Protein AF-A0A924SZD3-F1 (afdb_monomer)

Foldseek 3Di:
DWDDDPNDIFDWDKDKDWDFDPDPPPTDIDIDIDIDGPDDVNNVVVVVVPD

pLDDT: mean 87.97, std 13.06, range [57.09, 98.25]

Mean predicted aligned error: 5.85 Å

Solvent-accessible surface area (backbone atoms only — not comparable to full-atom values): 3232 Å² total; per-residue (Å²): 92,77,46,80,57,96,88,41,81,36,38,32,48,75,48,79,45,76,42,86,51,97,51,82,99,70,52,70,64,51,71,48,78,47,78,40,58,66,45,70,69,31,40,53,53,54,54,72,72,51,131

Radius of gyration: 15.66 Å; Cα contacts (8 Å, |Δi|>4): 69; chains: 1; bounding box: 33×21×41 Å

Secondary structure (DSSP, 8-state):
-EEEETTEEEEEEEEEEEE----SSS-PPEEEEEEEESSHHHHHHHHHH--

Nearest PDB structures (foldseek):
  3bzw-assembly3_F  TM=4.794E-01  e=6.549E+00  Bacteroides thetaiotaomicron VPI-5482
  3bzw-assembly1_A  TM=3.867E-01  e=4.216E+00  Bacteroides thetaiotaomicron VPI-5482
  8ieq-assembly1_C  TM=2.705E-01  e=1.982E+00  Homo sapiens

Structure (mmCIF, N/CA/C/O backbone):
data_AF-A0A924SZD3-F1
#
_entry.id   AF-A0A924SZD3-F1
#
loop_
_atom_site.group_PDB
_atom_site.id
_atom_site.type_symbol
_atom_site.label_atom_id
_atom_site.label_alt_id
_atom_site.label_comp_id
_atom_site.label_asym_id
_atom_site.label_entity_id
_atom_site.label_seq_id
_atom_site.pdbx_PDB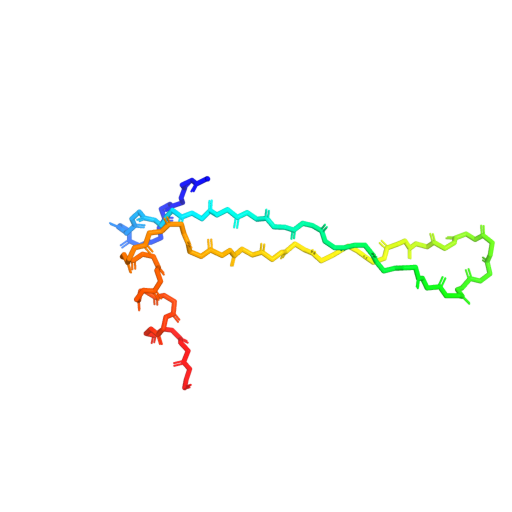_ins_code
_atom_site.Cartn_x
_atom_site.Cartn_y
_atom_site.Cartn_z
_atom_site.occupancy
_atom_site.B_iso_or_equiv
_atom_site.auth_seq_id
_atom_site.auth_comp_id
_atom_site.auth_asym_id
_atom_site.auth_atom_id
_atom_site.pdbx_PDB_model_num
ATOM 1 N N . MET A 1 1 ? 4.501 8.601 -3.419 1.00 95.25 1 MET A N 1
ATOM 2 C CA . MET A 1 1 ? 5.467 7.723 -2.727 1.00 95.25 1 MET A CA 1
ATOM 3 C C . MET A 1 1 ? 5.996 6.715 -3.730 1.00 95.25 1 MET A C 1
ATOM 5 O O . MET A 1 1 ? 5.266 6.387 -4.659 1.00 95.25 1 MET A O 1
ATOM 9 N N . GLU A 1 2 ? 7.237 6.263 -3.568 1.00 96.56 2 GLU A N 1
ATOM 10 C CA . GLU A 1 2 ? 7.857 5.246 -4.427 1.00 96.56 2 GLU A CA 1
ATOM 11 C C . GLU A 1 2 ? 8.343 4.077 -3.559 1.00 96.56 2 GLU A C 1
ATOM 13 O O . GLU A 1 2 ? 8.931 4.307 -2.503 1.00 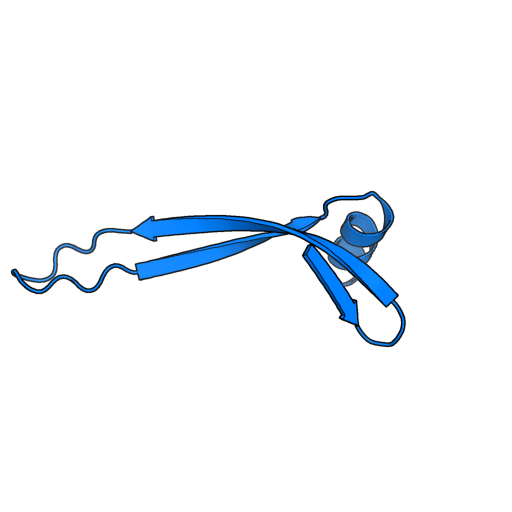96.56 2 GLU A O 1
ATOM 18 N N . TYR A 1 3 ? 8.073 2.844 -3.991 1.00 95.31 3 TYR A N 1
ATOM 19 C CA . TYR A 1 3 ? 8.457 1.606 -3.308 1.00 95.31 3 TYR A CA 1
ATOM 20 C C . TYR A 1 3 ? 9.185 0.676 -4.279 1.00 95.31 3 TYR A C 1
ATOM 22 O O . TYR A 1 3 ? 8.751 0.537 -5.419 1.00 95.31 3 TYR A O 1
ATOM 30 N N . ASP A 1 4 ? 10.254 0.016 -3.833 1.00 95.56 4 ASP A N 1
ATOM 31 C CA . ASP A 1 4 ? 10.876 -1.079 -4.583 1.00 95.56 4 ASP A CA 1
ATOM 32 C C . ASP A 1 4 ? 10.269 -2.416 -4.151 1.00 95.56 4 ASP A C 1
ATOM 3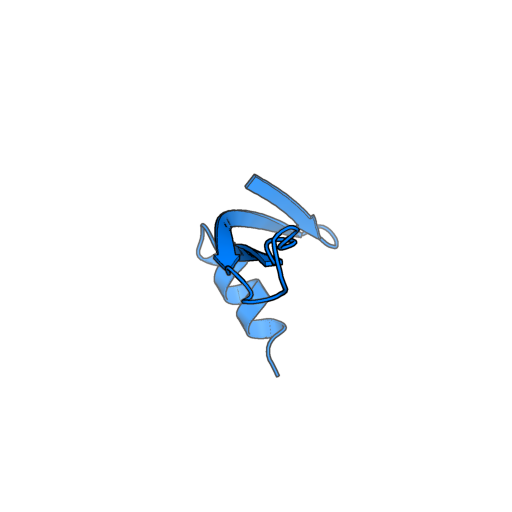4 O O . ASP A 1 4 ? 10.236 -2.738 -2.961 1.00 95.56 4 ASP A O 1
ATOM 38 N N . LEU A 1 5 ? 9.775 -3.187 -5.118 1.00 91.25 5 LEU A N 1
ATOM 39 C CA . LEU A 1 5 ? 9.234 -4.518 -4.892 1.00 91.25 5 LEU A CA 1
ATOM 40 C C . LEU A 1 5 ? 9.803 -5.489 -5.923 1.00 91.25 5 LEU A C 1
ATOM 42 O O . LEU A 1 5 ? 9.361 -5.538 -7.069 1.00 91.25 5 LEU A O 1
ATOM 46 N N . GLY A 1 6 ? 10.803 -6.269 -5.511 1.00 89.75 6 GLY A N 1
ATOM 47 C CA . GLY A 1 6 ? 11.421 -7.277 -6.375 1.00 89.75 6 GLY A CA 1
ATOM 48 C C . GLY A 1 6 ? 12.104 -6.681 -7.611 1.00 89.75 6 GLY A C 1
ATOM 49 O O . GLY A 1 6 ? 12.083 -7.306 -8.667 1.00 89.75 6 GLY A O 1
ATOM 50 N N . GLY A 1 7 ? 12.677 -5.476 -7.496 1.00 93.12 7 GLY A N 1
ATOM 51 C CA . GLY A 1 7 ? 13.299 -4.757 -8.613 1.00 93.12 7 GLY A CA 1
ATOM 52 C C . GLY A 1 7 ? 12.321 -3.962 -9.485 1.00 93.12 7 GLY A C 1
ATOM 53 O O . GLY A 1 7 ? 12.723 -3.412 -10.511 1.00 93.12 7 GLY A O 1
ATOM 54 N N . HIS A 1 8 ? 11.046 -3.890 -9.097 1.00 92.88 8 HIS A N 1
ATOM 55 C CA . HIS A 1 8 ? 10.058 -3.011 -9.710 1.00 92.88 8 HIS A CA 1
ATOM 56 C C . HIS A 1 8 ? 9.814 -1.788 -8.828 1.00 92.88 8 HIS A C 1
ATOM 58 O O . HIS A 1 8 ? 9.454 -1.922 -7.660 1.00 92.88 8 HIS A O 1
ATOM 64 N N . THR A 1 9 ? 9.945 -0.590 -9.398 1.00 97.06 9 THR A N 1
ATOM 65 C CA . THR A 1 9 ? 9.583 0.651 -8.706 1.00 97.06 9 THR A CA 1
ATOM 66 C C . THR A 1 9 ? 8.096 0.940 -8.886 1.00 97.06 9 THR A C 1
ATOM 68 O O . THR A 1 9 ? 7.645 1.223 -9.993 1.00 97.06 9 THR A O 1
ATOM 71 N N . LEU A 1 10 ? 7.340 0.896 -7.793 1.00 97.44 10 LEU A N 1
ATOM 72 C CA . LEU A 1 10 ? 5.918 1.219 -7.751 1.00 97.44 10 LEU A CA 1
ATOM 73 C C . LEU A 1 10 ?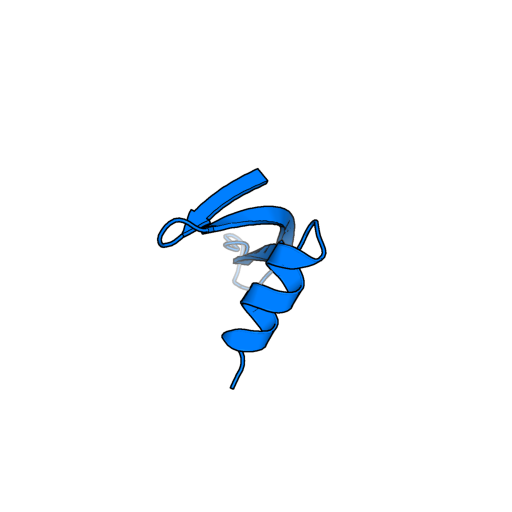 5.711 2.632 -7.225 1.00 97.44 10 LEU A C 1
ATOM 75 O O . LEU A 1 10 ? 6.169 2.979 -6.135 1.00 97.44 10 LEU A O 1
ATOM 79 N N . LYS A 1 11 ? 4.965 3.436 -7.977 1.00 98.12 11 LYS A N 1
ATOM 80 C CA . LYS A 1 11 ? 4.545 4.778 -7.587 1.00 98.12 11 LYS A CA 1
ATOM 81 C C . LYS A 1 11 ? 3.113 4.726 -7.093 1.00 98.12 11 LYS A C 1
ATOM 83 O O . LYS A 1 11 ? 2.209 4.299 -7.808 1.00 98.12 11 LYS A O 1
ATOM 88 N N . VAL A 1 12 ? 2.900 5.197 -5.871 1.00 97.69 12 VAL A N 1
ATOM 89 C CA . VAL A 1 12 ? 1.580 5.209 -5.235 1.00 97.69 12 VAL A CA 1
ATOM 90 C C . VAL A 1 12 ? 1.310 6.524 -4.523 1.00 97.69 12 VAL A C 1
ATOM 92 O O . VAL A 1 12 ? 2.227 7.213 -4.064 1.00 97.69 12 VAL A O 1
ATOM 95 N N . PHE A 1 13 ? 0.036 6.860 -4.389 1.00 97.75 13 PHE A N 1
ATOM 96 C CA . PHE A 1 13 ? -0.439 7.825 -3.404 1.00 97.75 13 PHE A CA 1
ATOM 97 C C . PHE A 1 13 ? -1.367 7.103 -2.433 1.00 97.75 13 PHE A C 1
ATOM 99 O O . PHE A 1 13 ? -1.967 6.092 -2.800 1.00 97.75 13 PHE A O 1
ATOM 106 N N . SER A 1 14 ? -1.467 7.589 -1.199 1.00 96.94 14 SER A N 1
ATOM 107 C CA . SER A 1 14 ? -2.336 6.976 -0.202 1.00 96.94 14 SER A CA 1
ATOM 108 C C . SER A 1 14 ? -3.436 7.911 0.272 1.00 96.94 14 SER A C 1
ATOM 110 O O . SER A 1 14 ? -3.351 9.135 0.161 1.00 96.94 14 SER A O 1
ATOM 112 N N . MET A 1 15 ? -4.496 7.298 0.782 1.00 97.25 15 MET A N 1
ATOM 113 C CA . MET A 1 15 ? -5.586 7.954 1.484 1.00 97.25 15 MET A CA 1
ATOM 114 C C . MET A 1 15 ? -5.772 7.266 2.830 1.00 97.25 15 MET A C 1
ATOM 116 O O . MET A 1 15 ? -5.945 6.049 2.883 1.00 97.25 15 MET A O 1
ATOM 120 N N . VAL A 1 16 ? -5.788 8.047 3.909 1.00 95.62 16 VAL A N 1
ATOM 121 C CA . VAL A 1 16 ? -6.098 7.558 5.256 1.00 95.62 16 VAL A CA 1
ATOM 122 C C . VAL A 1 16 ? -7.566 7.852 5.560 1.00 95.62 16 VAL A C 1
ATOM 124 O O . VAL A 1 16 ? -7.981 9.008 5.566 1.00 95.62 16 VAL A O 1
ATOM 127 N N . SER A 1 17 ? -8.349 6.802 5.800 1.00 93.69 17 SER A N 1
ATOM 128 C CA . SER A 1 17 ? -9.756 6.875 6.209 1.00 93.69 17 SER A CA 1
ATOM 129 C C . SER A 1 17 ? -9.885 6.537 7.687 1.00 93.69 17 SER A C 1
ATOM 131 O O . SER A 1 17 ? -9.335 5.532 8.130 1.00 93.69 17 SER A O 1
ATOM 133 N N . THR A 1 18 ? -10.637 7.338 8.436 1.00 90.12 18 THR A N 1
ATOM 134 C CA . THR A 1 18 ? -10.867 7.134 9.871 1.00 90.12 18 THR A CA 1
ATOM 135 C C . THR A 1 18 ? -12.327 6.770 10.113 1.00 90.12 18 THR A C 1
ATOM 137 O O . THR A 1 18 ? -13.224 7.496 9.687 1.00 90.12 18 THR A O 1
ATOM 140 N N . PHE A 1 19 ? -12.571 5.665 10.813 1.00 86.50 19 PHE A N 1
ATOM 141 C CA . PHE A 1 19 ? -13.899 5.186 11.175 1.00 86.50 19 PHE A CA 1
ATOM 142 C C . PHE A 1 19 ? -14.096 5.326 12.684 1.00 86.50 19 PHE A C 1
ATOM 144 O O . PHE A 1 19 ?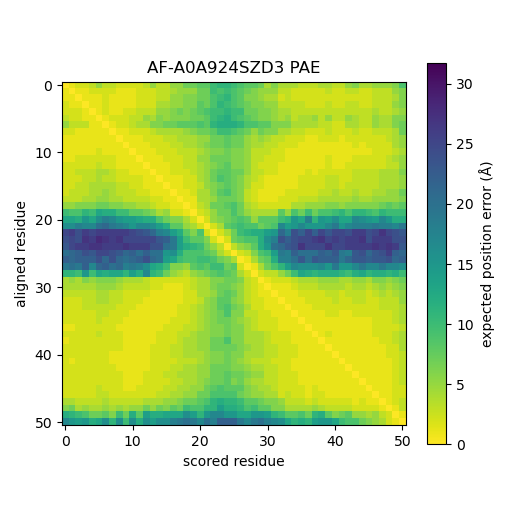 -13.383 4.708 13.478 1.00 86.50 19 PHE A O 1
ATOM 151 N N . GLY A 1 20 ? -15.082 6.134 13.075 1.00 77.50 20 GLY A N 1
ATOM 152 C CA . GLY A 1 20 ? -15.539 6.190 14.459 1.00 77.50 20 GLY A CA 1
ATOM 153 C C . GLY A 1 20 ? -16.296 4.912 14.808 1.00 77.50 20 GLY A C 1
ATOM 154 O O . GLY A 1 20 ? -17.207 4.513 14.082 1.00 77.50 20 GLY A O 1
ATOM 155 N N . THR A 1 21 ? -15.932 4.268 15.913 1.00 69.88 21 THR A N 1
ATOM 156 C CA . THR A 1 21 ? -16.690 3.143 16.471 1.00 69.88 21 THR A CA 1
ATOM 157 C C . THR A 1 21 ? -17.437 3.625 17.712 1.00 69.88 21 THR A C 1
ATOM 159 O O . THR A 1 21 ? -16.909 4.409 18.497 1.00 69.88 21 THR A O 1
ATOM 162 N N . ALA A 1 22 ? -18.688 3.197 17.895 1.00 69.06 22 ALA A N 1
ATOM 163 C CA . ALA A 1 22 ? -19.493 3.558 19.064 1.00 69.06 22 ALA A CA 1
ATOM 164 C C . ALA A 1 22 ? -19.133 2.695 20.293 1.00 69.06 22 ALA A C 1
ATOM 166 O O . ALA A 1 22 ? -20.018 2.124 20.925 1.00 69.06 22 ALA A O 1
ATOM 167 N N . LEU A 1 23 ? -17.839 2.544 20.602 1.00 59.75 23 LEU A N 1
ATOM 168 C CA . LEU A 1 23 ? -17.401 1.991 21.884 1.00 59.75 23 LEU A CA 1
ATOM 169 C C . LEU A 1 23 ? -17.250 3.141 22.891 1.00 59.75 23 LEU A C 1
ATOM 171 O O . LEU A 1 23 ? -16.512 4.091 22.641 1.00 59.75 23 LEU A O 1
ATOM 175 N N . ASP A 1 24 ? -18.001 3.047 23.992 1.00 59.34 24 ASP A N 1
ATOM 176 C CA . ASP A 1 24 ? -18.060 3.962 25.142 1.00 59.34 24 ASP A CA 1
ATOM 177 C C . ASP A 1 24 ? -16.805 4.817 25.362 1.00 59.34 24 ASP A C 1
ATOM 179 O O . ASP A 1 24 ? -15.771 4.272 25.721 1.00 59.34 24 ASP A O 1
ATOM 183 N N . ILE A 1 25 ? -16.942 6.147 25.224 1.00 58.34 25 ILE A N 1
ATOM 184 C CA . ILE A 1 25 ? -16.127 7.271 25.761 1.00 58.34 25 ILE A CA 1
ATOM 185 C C . ILE A 1 25 ? -14.593 7.257 25.494 1.00 58.34 25 ILE A C 1
ATOM 187 O O . ILE A 1 25 ? -13.977 8.321 25.481 1.00 58.34 25 ILE A O 1
ATOM 191 N N . THR A 1 26 ? -13.967 6.122 25.180 1.00 57.09 26 THR A N 1
ATOM 192 C CA . THR A 1 26 ? -12.536 5.926 24.897 1.00 57.09 26 THR A CA 1
ATOM 193 C C . THR A 1 26 ? -12.291 5.439 23.466 1.00 57.09 26 THR A C 1
ATOM 195 O O . THR A 1 26 ? -11.308 4.744 23.228 1.00 57.09 26 THR A O 1
ATOM 198 N N . ALA A 1 27 ? -13.205 5.736 22.534 1.00 58.72 27 ALA A N 1
ATOM 199 C CA . ALA A 1 27 ? -13.224 5.193 21.177 1.00 58.72 27 ALA A CA 1
ATOM 200 C C . ALA A 1 27 ? -11.841 5.224 20.498 1.00 58.72 27 ALA A C 1
ATOM 202 O O . ALA A 1 27 ? -11.320 6.284 20.147 1.00 58.72 27 ALA A O 1
ATOM 203 N N . GLU A 1 28 ? -11.262 4.041 20.286 1.00 65.25 28 GLU A N 1
ATOM 204 C CA . GLU A 1 28 ? -10.143 3.876 19.368 1.00 65.25 28 GLU A CA 1
ATOM 205 C C . GLU A 1 28 ? -10.682 4.014 17.941 1.00 65.25 28 GLU A C 1
ATOM 207 O O . GLU A 1 28 ? -11.581 3.292 17.498 1.00 65.25 28 GLU A O 1
ATOM 212 N N . GLU A 1 29 ? -10.164 5.003 17.224 1.00 74.69 29 GLU A N 1
ATOM 213 C CA . GLU A 1 29 ? -10.523 5.240 15.835 1.00 74.69 29 GLU A CA 1
ATOM 214 C C . GLU A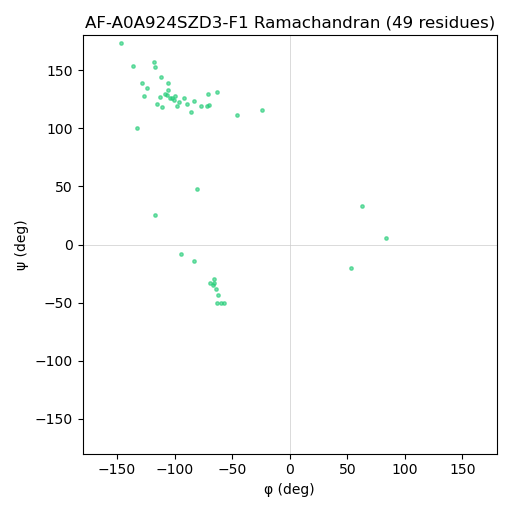 1 29 ? -9.816 4.219 14.939 1.00 74.69 29 GLU A C 1
ATOM 216 O O . GLU A 1 29 ? -8.582 4.197 14.859 1.00 74.69 29 GLU A O 1
ATOM 221 N N . LEU A 1 30 ? -10.589 3.404 14.214 1.00 85.81 30 LEU A N 1
ATOM 222 C CA . LEU A 1 30 ? -10.020 2.529 13.194 1.00 85.81 30 LEU A CA 1
ATOM 223 C C . LEU A 1 30 ? -9.541 3.399 12.032 1.00 85.81 30 LEU A C 1
ATOM 225 O O . LEU A 1 30 ? -10.338 4.090 11.397 1.00 85.81 30 LEU A O 1
ATOM 229 N N . ARG A 1 31 ? -8.245 3.346 11.728 1.00 90.06 31 ARG A N 1
ATOM 230 C CA . ARG A 1 31 ? -7.661 4.008 10.559 1.00 90.06 31 ARG A CA 1
ATOM 231 C C . ARG A 1 31 ? -7.298 2.972 9.505 1.00 90.06 31 ARG A C 1
ATOM 233 O O . ARG A 1 31 ? -6.605 2.005 9.803 1.00 90.06 31 ARG A O 1
ATOM 240 N N . VAL A 1 32 ? -7.747 3.194 8.276 1.00 94.06 32 VAL A N 1
ATOM 241 C CA . VAL A 1 32 ? -7.397 2.385 7.104 1.00 94.06 32 VAL A CA 1
ATOM 242 C C . VAL A 1 32 ? -6.626 3.261 6.133 1.00 94.06 32 VAL A C 1
ATOM 244 O O . VAL A 1 32 ? -7.148 4.269 5.660 1.00 94.06 32 VAL A O 1
ATOM 247 N N . GLU A 1 33 ? -5.399 2.867 5.810 1.00 96.44 33 GLU A N 1
ATOM 248 C CA . GLU A 1 33 ? -4.626 3.493 4.743 1.00 96.44 33 GLU A CA 1
ATOM 249 C C . GLU A 1 33 ? -4.773 2.682 3.454 1.00 96.44 33 GLU A C 1
ATOM 251 O O . GLU A 1 33 ? -4.497 1.485 3.414 1.00 96.44 33 GLU A O 1
ATOM 256 N N . THR A 1 34 ? -5.241 3.342 2.399 1.00 95.88 34 THR A N 1
ATOM 257 C CA . THR A 1 34 ? -5.412 2.748 1.070 1.00 95.88 34 THR A CA 1
ATOM 258 C C . THR A 1 34 ? -4.358 3.307 0.134 1.00 95.88 34 THR A C 1
ATOM 260 O O . THR A 1 34 ? -4.229 4.523 0.039 1.00 95.88 34 THR A O 1
ATOM 263 N N . PHE A 1 35 ? -3.642 2.439 -0.577 1.00 95.31 35 PHE A N 1
ATOM 264 C CA . PHE A 1 35 ? -2.624 2.816 -1.556 1.00 95.31 35 PHE A CA 1
ATOM 265 C C . PHE A 1 35 ? -3.175 2.638 -2.970 1.00 95.31 35 PHE A C 1
ATOM 267 O O . PHE A 1 35 ? -3.633 1.557 -3.334 1.00 95.31 35 PHE A O 1
ATOM 274 N N . PHE A 1 36 ? -3.110 3.696 -3.771 1.00 96.25 36 PHE A N 1
ATOM 275 C CA . PHE A 1 36 ? -3.565 3.713 -5.156 1.00 96.25 36 PHE A CA 1
ATOM 276 C C . PHE A 1 36 ? -2.374 3.850 -6.106 1.00 96.25 36 PHE A C 1
ATOM 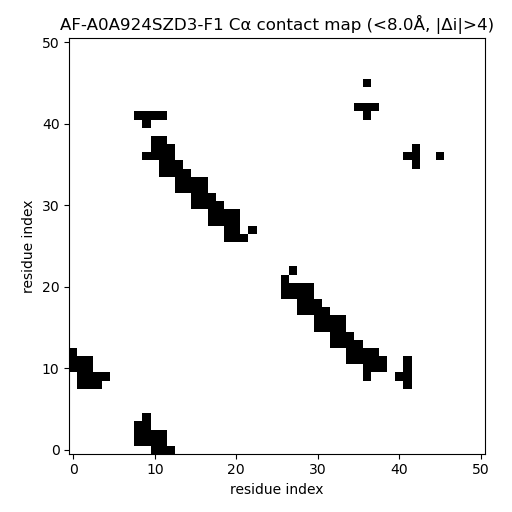278 O O . PHE A 1 36 ? -1.434 4.588 -5.791 1.00 96.25 36 PHE A O 1
ATOM 285 N N . PRO A 1 37 ? -2.404 3.195 -7.280 1.00 97.56 37 PRO A N 1
ATOM 286 C CA . PRO A 1 37 ? -1.368 3.378 -8.286 1.00 97.56 37 PRO A CA 1
ATOM 287 C C . PRO A 1 37 ? -1.354 4.828 -8.780 1.00 97.56 37 PRO A C 1
ATOM 289 O O . PRO A 1 37 ? -2.394 5.388 -9.125 1.00 97.56 37 PRO A O 1
ATOM 292 N N . ALA A 1 38 ? -0.167 5.428 -8.816 1.00 97.94 38 ALA A N 1
ATOM 293 C CA . ALA A 1 38 ? 0.046 6.794 -9.287 1.00 97.94 38 ALA A CA 1
ATOM 294 C C . ALA A 1 38 ? 0.453 6.862 -10.770 1.00 97.94 38 ALA A C 1
ATOM 296 O O . ALA A 1 38 ? 0.522 7.955 -11.328 1.00 97.94 38 ALA A O 1
ATOM 297 N N . ASP A 1 39 ? 0.723 5.718 -11.406 1.00 98.06 39 ASP A N 1
ATOM 298 C CA . ASP A 1 39 ? 1.045 5.606 -12.828 1.00 98.06 39 ASP A CA 1
ATOM 299 C C . ASP A 1 39 ? 0.530 4.295 -13.450 1.00 98.06 39 ASP A C 1
ATOM 301 O O . ASP A 1 39 ? -0.016 3.415 -12.772 1.00 98.06 39 ASP A O 1
ATOM 305 N N . ASP A 1 40 ? 0.679 4.194 -14.773 1.00 98.25 40 ASP A N 1
ATOM 306 C CA . ASP A 1 40 ? 0.215 3.052 -15.559 1.00 98.25 40 ASP A CA 1
ATOM 307 C C . ASP A 1 40 ? 0.908 1.749 -15.162 1.00 98.25 40 ASP A C 1
ATOM 309 O O . ASP A 1 40 ? 0.244 0.729 -14.977 1.00 98.25 40 ASP A O 1
ATOM 313 N N . PHE A 1 41 ? 2.227 1.804 -14.964 1.00 96.94 41 PHE A N 1
ATOM 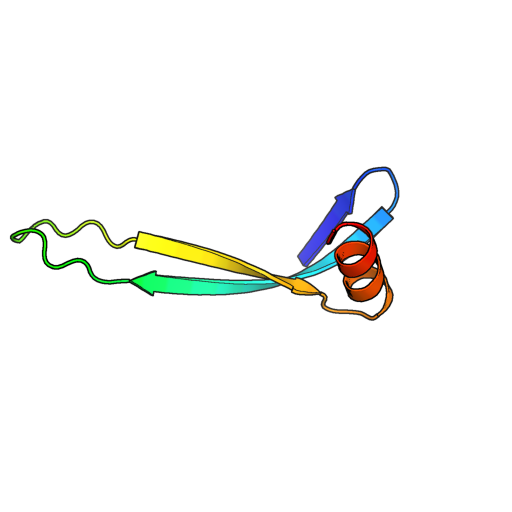314 C CA . PHE A 1 41 ? 3.027 0.648 -14.576 1.00 96.94 41 PHE A CA 1
ATOM 315 C C . PHE A 1 41 ? 2.547 0.055 -13.246 1.00 96.94 41 PHE A C 1
ATOM 317 O O . PHE A 1 41 ? 2.267 -1.139 -13.157 1.00 96.94 41 PHE A O 1
ATOM 324 N N . SER A 1 42 ? 2.384 0.895 -12.223 1.00 97.12 42 SER A N 1
ATOM 325 C CA . SER A 1 42 ? 1.974 0.460 -10.887 1.00 97.12 42 SER A CA 1
ATOM 326 C C . SER A 1 42 ? 0.543 -0.074 -10.884 1.00 97.12 42 SER A C 1
ATOM 328 O O . SER A 1 42 ? 0.238 -1.030 -10.172 1.00 97.12 42 SER A O 1
ATOM 330 N N . ARG A 1 43 ? -0.350 0.500 -11.704 1.00 97.12 43 ARG A N 1
ATOM 331 C CA . ARG A 1 43 ? -1.719 -0.011 -11.864 1.00 97.12 43 ARG A CA 1
ATOM 332 C C . ARG A 1 43 ? -1.711 -1.416 -12.449 1.00 97.12 43 ARG A C 1
ATOM 334 O O . ARG A 1 43 ? -2.399 -2.294 -11.931 1.00 97.12 43 ARG A O 1
ATOM 341 N N . ASP A 1 44 ? -0.982 -1.612 -13.539 1.00 96.62 44 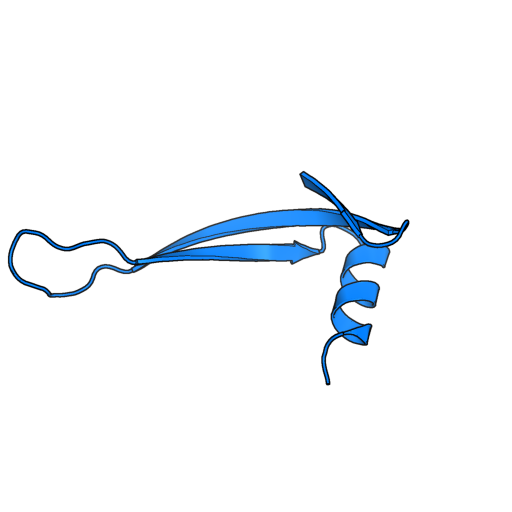ASP A N 1
ATOM 342 C CA . ASP A 1 44 ? -0.975 -2.887 -14.247 1.00 96.62 44 ASP A CA 1
ATOM 343 C C . ASP A 1 44 ? -0.276 -3.970 -13.410 1.00 96.62 44 ASP A C 1
ATOM 345 O O . ASP A 1 44 ? -0.741 -5.110 -13.367 1.00 96.62 44 ASP A O 1
ATOM 349 N N . PHE A 1 45 ? 0.736 -3.586 -12.623 1.00 95.00 45 PHE A N 1
ATOM 350 C CA . PHE A 1 45 ? 1.340 -4.442 -11.605 1.00 95.00 45 PHE A CA 1
ATOM 351 C C . PHE A 1 45 ? 0.312 -4.948 -10.575 1.00 95.00 45 PHE A C 1
ATOM 353 O O . PHE A 1 45 ? 0.212 -6.154 -10.353 1.00 95.00 45 PHE A O 1
ATOM 360 N N . PHE A 1 46 ? -0.507 -4.071 -9.978 1.00 93.88 46 PHE A N 1
ATOM 361 C CA . PHE A 1 46 ? -1.535 -4.503 -9.015 1.00 93.88 46 PHE A CA 1
ATOM 362 C C . PHE A 1 46 ? -2.636 -5.365 -9.647 1.00 93.88 46 PHE A C 1
ATOM 364 O O . PHE A 1 46 ? -3.147 -6.282 -9.000 1.00 93.88 46 PHE A O 1
ATOM 371 N N . ARG A 1 47 ? -2.987 -5.116 -10.915 1.00 94.44 47 ARG A N 1
ATOM 372 C CA . ARG A 1 47 ? -3.944 -5.954 -11.656 1.00 94.44 47 ARG A CA 1
ATOM 373 C C . ARG A 1 47 ? -3.435 -7.378 -11.851 1.00 94.44 47 ARG A C 1
ATOM 375 O O . ARG A 1 47 ? -4.223 -8.302 -11.733 1.00 94.44 47 ARG A O 1
ATOM 382 N N . MET A 1 48 ? -2.138 -7.557 -12.099 1.00 92.44 48 MET A N 1
ATOM 383 C CA . MET A 1 48 ? -1.524 -8.883 -12.224 1.00 92.44 48 MET A CA 1
ATOM 384 C C . MET A 1 48 ? -1.553 -9.681 -10.910 1.00 92.44 48 MET A C 1
ATOM 386 O O . MET A 1 48 ? -1.593 -10.906 -10.939 1.00 92.44 48 MET A O 1
ATOM 390 N N . LEU A 1 49 ? -1.522 -8.998 -9.762 1.00 87.44 49 LEU A N 1
ATOM 391 C CA . LEU A 1 49 ? -1.587 -9.624 -8.436 1.00 87.44 49 LEU A CA 1
ATOM 392 C C . LEU A 1 49 ? -3.017 -9.934 -7.974 1.00 87.44 49 LEU A C 1
ATOM 394 O O . LEU A 1 49 ? -3.198 -10.646 -6.986 1.00 87.44 49 LEU A O 1
ATOM 398 N N . SER A 1 50 ? -4.019 -9.370 -8.647 1.00 79.81 50 SER A N 1
ATOM 399 C CA . SER A 1 50 ? -5.425 -9.594 -8.323 1.00 79.81 50 SER A CA 1
ATOM 400 C C . SER A 1 50 ? -5.885 -10.902 -8.987 1.00 79.81 50 SER A C 1
ATOM 402 O O . SER A 1 50 ? -5.702 -11.026 -10.198 1.00 79.81 50 SER A O 1
ATOM 404 N N . PRO A 1 51 ? -6.420 -11.882 -8.230 1.00 62.59 51 PRO A N 1
ATOM 405 C CA . PRO A 1 51 ? -6.920 -13.140 -8.789 1.00 62.59 51 PRO A CA 1
ATOM 406 C C . PRO A 1 51 ? -8.125 -12.953 -9.720 1.00 62.59 51 PRO A C 1
ATOM 408 O O . PRO A 1 51 ? -8.862 -11.951 -9.560 1.00 62.59 51 PRO A O 1
#

Sequence (51 aa):
MEYDLGGHTLKVFSMVSTFGTALDITAEELRVETFFPADDFSRDFFRMLSP